Protein AF-A0A1I7FXL2-F1 (afdb_monomer_lite)

Foldseek 3Di:
DDKDWDDVVCLVPDPPNPVQPDPPDPTDMDDDDDDDPVNVVVVVVCPDPVNVVVVVCVVVVVVVVVCCCPVLVLVDQPDDDDVSNVVSVVPSD

pLDDT: mean 89.82, std 6.06, range [68.19, 97.69]

Structure (mmCIF, N/CA/C/O backbone):
data_AF-A0A1I7FXL2-F1
#
_entry.id   AF-A0A1I7FXL2-F1
#
loop_
_atom_site.group_PDB
_atom_site.id
_atom_site.type_symbol
_atom_site.label_atom_id
_atom_site.label_alt_id
_atom_site.label_comp_id
_atom_site.label_asym_id
_atom_site.label_entity_id
_atom_site.label_seq_id
_atom_site.pdbx_PDB_ins_code
_atom_site.Cartn_x
_atom_site.Cartn_y
_atom_site.Cartn_z
_atom_site.occupancy
_atom_site.B_iso_or_equiv
_atom_site.auth_seq_id
_atom_site.auth_comp_id
_atom_site.auth_asym_id
_atom_site.auth_atom_id
_atom_site.pdbx_PDB_model_num
ATOM 1 N N . MET A 1 1 ? -0.136 -9.425 18.454 1.00 71.25 1 MET A N 1
ATOM 2 C CA . MET A 1 1 ? -1.587 -9.163 18.557 1.00 71.25 1 MET A CA 1
ATOM 3 C C . MET A 1 1 ? -1.981 -9.946 19.764 1.00 71.25 1 MET A C 1
ATOM 5 O O . MET A 1 1 ? -1.940 -11.170 19.718 1.00 71.25 1 MET A O 1
ATOM 9 N N . ASP A 1 2 ? -2.243 -9.234 20.843 1.00 81.75 2 ASP A N 1
ATOM 10 C CA . ASP A 1 2 ? -2.263 -9.854 22.154 1.00 81.75 2 ASP A CA 1
ATOM 11 C C . ASP A 1 2 ? -3.721 -9.913 22.569 1.00 81.75 2 ASP A C 1
ATOM 13 O O . ASP A 1 2 ? -4.436 -8.909 22.515 1.00 81.75 2 ASP A O 1
ATOM 17 N N . THR A 1 3 ? -4.187 -11.122 22.862 1.00 88.88 3 THR A N 1
ATOM 18 C CA . THR A 1 3 ? -5.586 -11.378 23.194 1.00 88.88 3 THR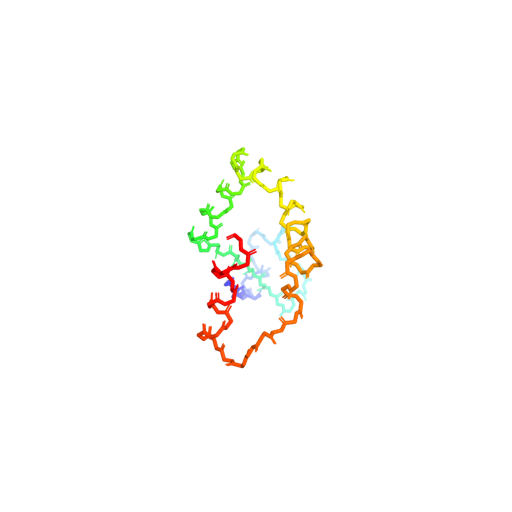 A CA 1
ATOM 19 C C . THR A 1 3 ? -5.672 -11.778 24.651 1.00 88.88 3 THR A C 1
ATOM 21 O O . THR A 1 3 ? -5.109 -12.789 25.062 1.00 88.88 3 THR A O 1
ATOM 24 N N . TYR A 1 4 ? -6.385 -10.969 25.421 1.00 89.00 4 TYR A N 1
ATOM 25 C CA . TYR A 1 4 ? -6.618 -11.174 26.839 1.00 89.00 4 TYR A CA 1
ATOM 26 C C . TYR A 1 4 ? -7.973 -11.840 27.033 1.00 89.00 4 TYR A C 1
ATOM 28 O O . TYR A 1 4 ? -8.963 -11.436 26.420 1.00 89.00 4 TYR A O 1
ATOM 36 N N . TYR A 1 5 ? -8.010 -12.847 27.899 1.00 91.06 5 TYR A N 1
ATOM 37 C CA . TYR A 1 5 ? -9.212 -13.600 28.236 1.00 91.06 5 TYR A CA 1
ATOM 38 C C . TYR A 1 5 ? -9.677 -13.190 29.628 1.00 91.06 5 TYR A C 1
ATOM 40 O O . TYR A 1 5 ? -8.872 -13.087 30.552 1.00 91.06 5 TYR A O 1
ATOM 48 N N . PHE A 1 6 ? -10.975 -12.948 29.770 1.00 90.50 6 PHE A N 1
ATOM 49 C CA . PHE A 1 6 ? -11.572 -12.520 31.028 1.00 90.50 6 PHE A CA 1
ATOM 50 C C . PHE A 1 6 ? -12.362 -13.661 31.659 1.00 90.50 6 PHE A C 1
ATOM 52 O O . PHE A 1 6 ? -13.103 -14.371 30.979 1.00 90.50 6 PHE A O 1
ATOM 59 N N . ASP A 1 7 ? -12.232 -13.793 32.978 1.00 91.19 7 ASP A N 1
ATOM 60 C CA . ASP A 1 7 ? -13.035 -14.717 33.773 1.00 91.19 7 ASP A CA 1
ATOM 61 C C . ASP A 1 7 ? -14.493 -14.241 33.813 1.00 91.19 7 ASP A C 1
ATOM 63 O O . ASP A 1 7 ? -14.810 -13.143 34.284 1.00 91.19 7 ASP A O 1
ATOM 67 N N . ILE A 1 8 ? -15.385 -15.083 33.305 1.00 92.06 8 ILE A N 1
ATOM 68 C CA . ILE A 1 8 ? -16.811 -14.793 33.167 1.00 92.06 8 ILE A CA 1
ATOM 69 C C . ILE A 1 8 ? -17.482 -14.682 34.527 1.00 92.06 8 ILE A C 1
ATOM 71 O O . ILE A 1 8 ? -18.319 -13.801 34.699 1.00 92.06 8 ILE A O 1
ATOM 75 N N . ASN A 1 9 ? -17.079 -15.506 35.498 1.00 90.38 9 ASN A N 1
ATOM 76 C CA . ASN A 1 9 ? -17.667 -15.489 36.838 1.00 90.38 9 ASN A CA 1
ATOM 77 C C . ASN A 1 9 ? -17.406 -14.149 37.528 1.00 90.38 9 ASN A C 1
ATOM 79 O O . ASN A 1 9 ? -18.234 -13.650 38.284 1.00 90.38 9 ASN A O 1
ATOM 83 N N . ARG A 1 10 ? -16.257 -13.531 37.229 1.00 90.94 10 ARG A N 1
ATOM 84 C CA . ARG A 1 10 ? -15.933 -12.175 37.685 1.00 90.94 10 ARG A CA 1
ATOM 85 C C . ARG A 1 10 ? -16.666 -11.111 36.872 1.00 90.94 10 ARG A C 1
ATOM 87 O O . ARG A 1 10 ? -17.087 -10.105 37.432 1.00 90.94 10 ARG A O 1
ATOM 94 N N . CYS A 1 11 ? -16.838 -11.315 35.565 1.00 90.19 11 CYS A N 1
ATOM 95 C CA . CYS A 1 11 ? -17.554 -10.370 34.705 1.00 90.19 11 CYS A CA 1
ATOM 96 C C . CYS A 1 11 ? -19.055 -10.287 35.018 1.00 90.19 11 CYS A C 1
ATOM 98 O O . CYS A 1 11 ? -19.620 -9.200 34.925 1.00 90.19 11 CYS A O 1
ATOM 100 N N . SER A 1 12 ? -19.692 -11.397 35.395 1.00 88.69 12 SER A N 1
ATOM 101 C CA . SER A 1 12 ? -21.135 -11.463 35.653 1.00 88.69 12 SER A CA 1
ATOM 102 C C . SER A 1 12 ? -21.564 -10.689 36.902 1.00 88.69 12 SER A C 1
ATOM 104 O O . SER A 1 12 ? -22.669 -10.152 36.936 1.00 88.69 12 SER A O 1
ATOM 106 N N . ILE A 1 13 ? -20.688 -10.599 37.909 1.00 91.56 13 ILE A N 1
ATOM 107 C CA . ILE A 1 13 ? -20.913 -9.833 39.149 1.00 91.56 13 ILE A CA 1
ATOM 108 C C . ILE A 1 13 ? -20.261 -8.443 39.125 1.00 91.56 13 ILE A C 1
ATOM 110 O O . ILE A 1 13 ? -20.296 -7.719 40.116 1.00 91.56 13 ILE A O 1
ATOM 114 N N . CYS A 1 14 ? -19.624 -8.071 38.013 1.00 90.06 14 CYS A N 1
ATOM 115 C CA . CYS A 1 14 ? -18.889 -6.820 37.910 1.00 90.06 14 CYS A CA 1
ATOM 116 C C . CYS A 1 14 ? -19.851 -5.615 37.964 1.00 90.06 14 CYS A C 1
ATOM 118 O O . CYS A 1 14 ? -20.811 -5.584 37.189 1.00 90.06 14 CYS A O 1
ATOM 120 N N . PRO A 1 15 ? -19.572 -4.576 38.777 1.00 92.38 15 PRO A N 1
ATOM 121 C CA . PRO A 1 15 ? -20.380 -3.351 38.809 1.00 92.38 15 PRO A CA 1
ATOM 122 C C . PRO A 1 15 ? -20.494 -2.645 37.450 1.00 92.38 15 PRO A C 1
ATOM 124 O O . PRO A 1 15 ? -21.451 -1.927 37.202 1.00 92.38 15 PRO A O 1
ATOM 127 N N . GLN A 1 16 ? -19.529 -2.866 36.552 1.00 89.19 16 GLN A N 1
ATOM 128 C CA . GLN A 1 16 ? -19.471 -2.279 35.207 1.00 89.19 16 GLN A CA 1
ATOM 129 C C . GLN A 1 16 ? -20.071 -3.199 34.123 1.00 89.19 16 GLN A C 1
ATOM 131 O O . GLN A 1 16 ? -19.759 -3.061 32.937 1.00 89.19 16 GLN A O 1
ATOM 136 N N . LYS A 1 17 ? -20.886 -4.196 34.500 1.00 89.44 17 LYS A N 1
ATOM 137 C CA . LYS A 1 17 ? -21.399 -5.193 33.546 1.00 89.44 17 LYS A CA 1
ATOM 138 C C . LYS A 1 17 ? -22.284 -4.593 32.448 1.00 89.44 17 LYS A C 1
ATOM 140 O O . LYS A 1 17 ? -22.174 -5.050 31.313 1.00 89.44 17 LYS A O 1
ATOM 145 N N . GLU A 1 18 ? -23.062 -3.547 32.750 1.00 85.50 18 GLU A N 1
ATOM 146 C CA . GLU A 1 18 ? -24.123 -2.993 31.881 1.00 85.50 18 GLU A CA 1
ATOM 147 C C . GLU A 1 18 ? -23.660 -2.423 30.528 1.00 85.50 18 GLU A C 1
ATOM 149 O O . GLU A 1 18 ? -24.486 -2.198 29.652 1.00 85.50 18 GLU A O 1
ATOM 154 N N . GLY A 1 19 ? -22.358 -2.254 30.293 1.00 86.25 19 GLY A N 1
ATOM 155 C CA . GLY A 1 19 ? -21.820 -1.869 28.978 1.00 86.25 19 GLY A CA 1
ATOM 156 C C . GLY A 1 19 ? -20.696 -2.770 28.472 1.00 86.25 19 GLY A C 1
ATOM 157 O O . GLY A 1 19 ? -20.089 -2.494 27.441 1.00 86.25 19 GLY A O 1
ATOM 158 N N . CYS A 1 20 ? -20.364 -3.824 29.216 1.00 88.69 20 CYS A N 1
ATOM 159 C CA . CYS A 1 20 ? -19.128 -4.567 29.007 1.00 88.69 20 CYS A CA 1
ATOM 160 C C . CYS A 1 20 ? -19.357 -6.076 28.906 1.00 88.69 20 CYS A C 1
ATOM 162 O O . CYS A 1 20 ? -18.654 -6.759 28.161 1.00 88.69 20 CYS A O 1
ATOM 164 N N . TYR A 1 21 ? -20.272 -6.640 29.691 1.00 89.44 21 TYR A N 1
ATOM 165 C CA . TYR A 1 21 ? -20.553 -8.072 29.710 1.00 89.44 21 TYR A CA 1
ATOM 166 C C . TYR A 1 21 ? -21.949 -8.329 29.149 1.00 89.44 21 TYR A C 1
ATOM 168 O O . TYR A 1 21 ? -22.909 -7.677 29.540 1.00 89.44 21 TYR A O 1
ATOM 176 N N . LYS A 1 22 ? -22.055 -9.280 28.219 1.00 89.25 22 LYS A N 1
ATOM 177 C CA . LYS A 1 22 ? -23.343 -9.728 27.692 1.00 89.25 22 LYS A CA 1
ATOM 178 C C . LYS A 1 22 ? -23.841 -10.884 28.555 1.00 89.25 22 LYS A C 1
ATOM 180 O O . LYS A 1 22 ? -23.138 -11.888 28.675 1.00 89.25 22 LYS A O 1
ATOM 185 N N . ASP A 1 23 ? -25.034 -10.751 29.128 1.00 88.19 23 ASP A N 1
ATOM 186 C CA . ASP A 1 23 ? -25.616 -11.790 29.979 1.00 88.19 23 ASP A CA 1
ATOM 187 C C . ASP A 1 23 ? -25.723 -13.128 29.225 1.00 88.19 23 ASP A C 1
ATOM 189 O O . ASP A 1 23 ? -26.170 -13.193 28.077 1.00 88.19 23 ASP A O 1
ATOM 193 N N . GLY A 1 24 ? -25.237 -14.198 29.860 1.00 86.50 24 GLY A N 1
ATOM 194 C CA . GLY A 1 24 ? -25.142 -15.538 29.269 1.00 86.50 24 GLY A CA 1
ATOM 195 C C . GLY A 1 24 ? -23.921 -15.789 28.368 1.00 86.50 24 GLY A C 1
ATOM 196 O O . GLY A 1 24 ? -23.825 -16.863 27.769 1.00 86.50 24 GLY A O 1
ATOM 197 N N . ALA A 1 25 ? -22.977 -14.849 28.243 1.00 88.56 25 ALA A N 1
ATOM 198 C CA . ALA A 1 25 ? -21.778 -15.055 27.430 1.00 88.56 25 ALA A CA 1
ATOM 199 C C . ALA A 1 25 ? -20.841 -16.131 28.016 1.00 88.56 25 ALA A C 1
ATOM 201 O O . ALA A 1 25 ? -20.406 -16.045 29.160 1.00 88.56 25 ALA A O 1
ATOM 202 N N . LYS A 1 26 ? -20.469 -17.116 27.184 1.00 89.38 26 LYS A N 1
ATOM 203 C CA . LYS A 1 26 ? -19.565 -18.234 27.537 1.00 89.38 26 LYS A CA 1
ATOM 204 C C . LYS A 1 26 ? -18.075 -17.913 27.431 1.00 89.38 26 LYS A C 1
ATOM 206 O O . LYS A 1 26 ? -17.248 -18.757 27.753 1.00 89.38 26 LYS A O 1
ATOM 211 N N . SER A 1 27 ? -17.725 -16.729 26.946 1.00 89.31 27 SER A N 1
ATOM 212 C CA . SER A 1 27 ? -16.344 -16.270 26.822 1.00 89.31 27 SER A CA 1
ATOM 213 C C . SER A 1 27 ? -16.322 -14.766 26.645 1.00 89.31 27 SER A C 1
ATOM 215 O O . SER A 1 27 ? -17.224 -14.196 26.026 1.00 89.31 27 SER A O 1
ATOM 217 N N . LYS A 1 28 ? -15.255 -14.131 27.121 1.00 88.69 28 LYS A N 1
ATOM 218 C CA . LYS A 1 28 ? -14.991 -12.725 26.854 1.00 88.69 28 LYS A CA 1
ATOM 219 C C . LYS A 1 28 ? -13.510 -12.514 26.597 1.00 88.69 28 LYS A C 1
ATOM 221 O O . LYS A 1 28 ? -12.672 -12.886 27.416 1.00 88.69 28 LYS A O 1
ATOM 226 N N . THR A 1 29 ? -13.214 -11.899 25.461 1.00 90.19 29 THR A N 1
ATOM 227 C CA . THR A 1 29 ? -11.852 -11.624 25.012 1.00 90.19 29 THR A CA 1
ATOM 228 C C . THR A 1 29 ? -11.707 -10.178 24.591 1.00 90.19 29 THR A C 1
ATOM 230 O O . THR A 1 29 ? -12.637 -9.588 24.044 1.00 90.19 29 THR A O 1
ATOM 233 N N . TYR A 1 30 ? -10.522 -9.625 24.806 1.00 86.94 30 TYR A N 1
ATOM 234 C CA . TYR A 1 30 ? -10.140 -8.317 24.297 1.00 86.94 30 TYR A CA 1
ATOM 235 C C . TYR A 1 30 ? -8.809 -8.440 23.570 1.00 86.94 30 TYR A C 1
ATOM 237 O O . TYR A 1 30 ? -7.815 -8.856 24.165 1.00 86.94 30 TYR A O 1
ATOM 245 N N . SER A 1 31 ? -8.795 -8.102 22.285 1.00 86.94 31 SER A N 1
ATOM 246 C CA . SER A 1 31 ? -7.590 -8.167 21.464 1.00 86.94 31 SER A CA 1
ATOM 247 C C . SER A 1 31 ? -7.045 -6.769 21.228 1.00 86.94 31 SER A C 1
ATOM 249 O O . SER A 1 31 ? -7.751 -5.89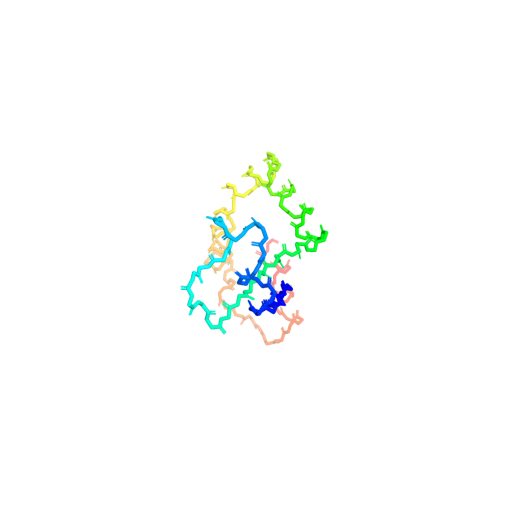6 20.725 1.00 86.94 31 SER A O 1
ATOM 251 N N . VAL A 1 32 ? -5.770 -6.570 21.553 1.00 84.38 32 VAL A N 1
ATOM 252 C CA . VAL A 1 32 ? -5.058 -5.320 21.296 1.00 84.38 32 VAL A CA 1
ATOM 253 C C . VAL A 1 32 ? -4.004 -5.559 20.228 1.00 84.38 32 VAL A C 1
ATOM 255 O O . VAL A 1 32 ? -3.135 -6.431 20.335 1.00 84.38 32 VAL A O 1
ATOM 258 N N . THR A 1 33 ? -4.055 -4.745 19.180 1.00 80.62 33 THR A N 1
ATOM 259 C CA . THR A 1 33 ? -3.014 -4.724 18.155 1.00 80.62 33 THR A CA 1
ATOM 260 C C . THR A 1 33 ? -1.981 -3.674 18.533 1.00 80.62 33 THR A C 1
ATOM 262 O O . THR A 1 33 ? -2.098 -2.504 18.165 1.00 80.62 33 THR A O 1
ATOM 265 N N . ILE A 1 34 ? -0.946 -4.086 19.267 1.00 74.25 34 ILE A N 1
ATOM 266 C CA . ILE A 1 34 ? 0.216 -3.232 19.513 1.00 74.25 34 ILE A CA 1
ATOM 267 C C . ILE A 1 34 ? 1.018 -3.157 18.210 1.00 74.25 34 ILE A C 1
ATOM 269 O O . ILE A 1 34 ? 1.695 -4.106 17.811 1.00 74.25 34 ILE A O 1
ATOM 273 N N . LYS A 1 35 ? 0.908 -2.033 17.497 1.00 71.69 35 LYS A N 1
ATOM 274 C CA . LYS A 1 35 ? 1.741 -1.777 16.317 1.00 71.69 35 LYS A CA 1
ATOM 275 C C . LYS A 1 35 ? 3.191 -1.589 16.769 1.00 71.69 35 LYS A C 1
ATOM 277 O O . LYS A 1 35 ? 3.463 -0.687 17.561 1.00 71.69 35 LYS A O 1
ATOM 282 N N . SER A 1 36 ? 4.101 -2.408 16.234 1.00 76.81 36 SER A N 1
ATOM 283 C CA . SER A 1 36 ? 5.552 -2.192 16.343 1.00 76.81 36 SER A CA 1
ATOM 284 C C . SER A 1 36 ? 5.914 -0.746 15.987 1.00 76.81 36 SER A C 1
ATOM 286 O O . SER A 1 36 ? 5.275 -0.139 15.123 1.00 76.81 36 SER A O 1
ATOM 288 N N . ASN A 1 37 ? 6.955 -0.201 16.619 1.00 74.06 37 ASN A N 1
ATOM 289 C CA . ASN A 1 37 ? 7.449 1.146 16.327 1.00 74.06 37 ASN A CA 1
ATOM 290 C C . ASN A 1 37 ? 7.795 1.332 14.839 1.00 74.06 37 ASN A C 1
ATOM 292 O O . ASN A 1 37 ? 7.539 2.402 14.296 1.00 74.06 37 ASN A O 1
ATOM 296 N N . ILE A 1 38 ? 8.252 0.276 14.156 1.00 74.81 38 ILE A N 1
ATOM 297 C CA . ILE A 1 38 ? 8.502 0.279 12.703 1.00 74.81 38 ILE A CA 1
ATOM 298 C C . ILE A 1 38 ? 7.211 0.549 11.916 1.00 74.81 38 ILE A C 1
ATOM 300 O O . ILE A 1 38 ? 7.194 1.330 10.971 1.00 74.81 38 ILE A O 1
ATOM 304 N N . HIS A 1 39 ? 6.091 -0.051 12.326 1.00 81.25 39 HIS A N 1
ATOM 305 C CA . HIS A 1 39 ? 4.807 0.198 11.672 1.00 81.25 39 HIS A CA 1
ATOM 306 C C . HIS A 1 39 ? 4.310 1.624 11.925 1.00 81.25 39 HIS A C 1
ATOM 308 O O . HIS A 1 39 ? 3.631 2.186 11.071 1.00 81.25 39 HIS A O 1
ATOM 314 N N . LYS A 1 40 ? 4.634 2.228 13.077 1.00 85.62 40 LYS A N 1
ATOM 315 C CA . LYS A 1 40 ? 4.286 3.629 13.356 1.00 85.62 40 LYS A CA 1
ATOM 316 C C . LYS A 1 40 ? 5.086 4.585 12.470 1.00 85.62 40 LYS A C 1
ATOM 318 O O . LYS A 1 40 ? 4.471 5.406 11.796 1.00 85.62 40 LYS A O 1
ATOM 323 N N . SER A 1 41 ? 6.408 4.415 12.391 1.00 87.75 41 SER A N 1
ATOM 324 C CA . SER A 1 41 ? 7.262 5.255 11.541 1.00 87.75 41 SER A CA 1
ATOM 325 C C . SER A 1 41 ? 6.918 5.114 10.056 1.00 87.75 41 SER A C 1
ATOM 327 O O . SER A 1 41 ? 6.858 6.110 9.341 1.00 87.75 41 SER A O 1
ATOM 329 N N . GLN A 1 42 ? 6.595 3.903 9.591 1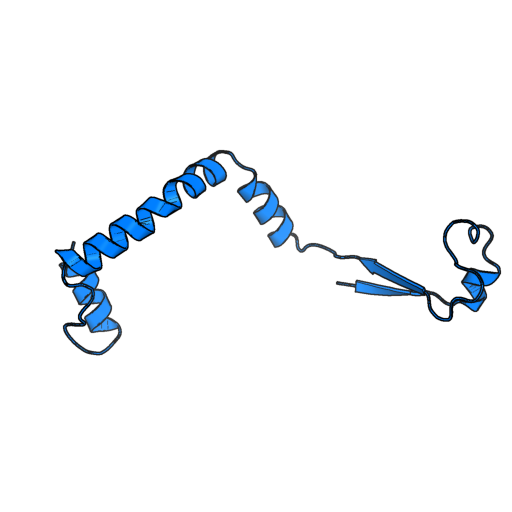.00 89.94 42 GLN A N 1
ATOM 330 C CA . GLN A 1 42 ? 6.127 3.682 8.222 1.00 89.94 42 GLN A CA 1
ATOM 331 C C . GLN A 1 42 ? 4.805 4.412 7.939 1.00 89.94 42 GLN A C 1
ATOM 333 O O . GLN A 1 42 ? 4.666 5.032 6.887 1.00 89.94 42 GLN A O 1
ATOM 338 N N . ILE A 1 43 ? 3.840 4.367 8.867 1.00 90.62 43 ILE A N 1
ATOM 339 C CA . ILE A 1 43 ? 2.559 5.080 8.725 1.00 90.62 43 ILE A CA 1
ATOM 340 C C . ILE A 1 43 ? 2.782 6.593 8.659 1.00 90.62 43 ILE A C 1
ATOM 342 O O . ILE A 1 43 ? 2.141 7.269 7.858 1.00 90.62 43 ILE A O 1
ATOM 346 N N . GLU A 1 44 ? 3.667 7.135 9.492 1.00 93.62 44 GLU A N 1
ATOM 347 C CA . GLU A 1 44 ? 3.999 8.563 9.482 1.00 93.62 44 GLU A CA 1
ATOM 348 C C . GLU A 1 44 ? 4.699 8.968 8.186 1.00 93.62 44 GLU A C 1
ATOM 350 O O . GLU A 1 44 ? 4.287 9.933 7.545 1.00 93.62 44 GLU A O 1
ATOM 355 N N . PHE A 1 45 ? 5.677 8.182 7.731 1.00 94.25 45 PHE A N 1
ATOM 356 C CA . PHE A 1 45 ? 6.362 8.427 6.466 1.00 94.25 45 PHE A CA 1
ATOM 357 C C . PHE A 1 45 ? 5.402 8.404 5.269 1.00 94.25 45 PHE A C 1
ATOM 359 O O . PHE A 1 45 ? 5.447 9.299 4.426 1.00 94.25 45 PHE A O 1
ATOM 366 N N . GLN A 1 46 ? 4.472 7.445 5.215 1.00 94.19 46 GLN A N 1
ATOM 367 C CA . GLN A 1 46 ? 3.479 7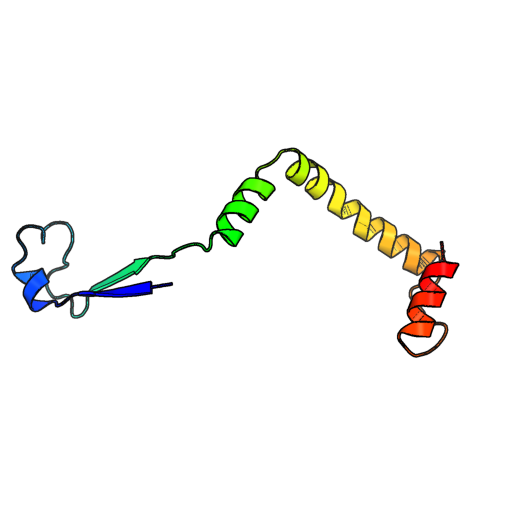.361 4.135 1.00 94.19 46 GLN A CA 1
ATOM 368 C C . GLN A 1 46 ? 2.502 8.546 4.103 1.00 94.19 46 GLN A C 1
ATOM 370 O O . GLN A 1 46 ? 1.904 8.822 3.062 1.00 94.19 46 GLN A O 1
ATOM 375 N N . LYS A 1 47 ? 2.332 9.262 5.221 1.00 95.50 47 LYS A N 1
ATOM 376 C CA . LYS A 1 47 ? 1.509 10.478 5.276 1.00 95.50 47 LYS A CA 1
ATOM 377 C C . LYS A 1 47 ? 2.222 11.713 4.729 1.00 95.50 47 LYS A C 1
ATOM 379 O O . LYS A 1 47 ? 1.532 12.692 4.446 1.00 95.50 47 LYS A O 1
ATOM 384 N N . THR A 1 48 ? 3.549 11.684 4.590 1.00 97.69 48 THR A N 1
ATOM 385 C CA . THR A 1 48 ? 4.324 12.821 4.073 1.00 97.69 48 THR A CA 1
ATOM 386 C C . THR A 1 48 ? 3.935 13.149 2.632 1.00 97.69 48 THR A C 1
ATOM 388 O O . THR A 1 48 ? 3.637 12.254 1.837 1.00 97.69 48 THR A O 1
ATOM 391 N N . GLU A 1 49 ? 3.965 14.434 2.273 1.00 97.25 49 GLU A N 1
ATOM 392 C CA . GLU A 1 49 ? 3.691 14.858 0.893 1.00 97.25 49 GLU A CA 1
ATOM 393 C C . GLU A 1 49 ? 4.728 14.298 -0.083 1.00 97.25 49 GLU A C 1
ATOM 395 O O . GLU A 1 49 ? 4.351 13.794 -1.136 1.00 97.25 49 GLU A O 1
ATOM 400 N N . TYR A 1 50 ? 6.001 14.233 0.324 1.00 96.69 50 TYR A N 1
ATOM 401 C CA . TYR A 1 50 ? 7.062 13.577 -0.446 1.00 96.69 50 TYR A CA 1
ATOM 402 C C . TYR A 1 50 ? 6.675 12.153 -0.878 1.00 96.69 50 TYR A C 1
ATOM 404 O O . TYR A 1 50 ? 6.769 11.808 -2.058 1.00 96.69 50 TYR A O 1
ATOM 412 N N . PHE A 1 51 ? 6.207 11.321 0.062 1.00 96.62 51 PHE A N 1
ATOM 413 C CA . PHE A 1 51 ? 5.806 9.953 -0.259 1.00 96.62 51 PHE A CA 1
ATOM 414 C C . PHE A 1 51 ? 4.589 9.924 -1.187 1.00 96.62 51 PHE A C 1
ATOM 416 O O . PHE A 1 51 ? 4.566 9.152 -2.145 1.00 96.62 51 PHE A O 1
ATOM 423 N N . LYS A 1 52 ? 3.579 10.766 -0.934 1.00 96.56 52 LYS A N 1
ATOM 424 C CA . LYS A 1 52 ? 2.371 10.828 -1.769 1.00 96.56 52 LYS A CA 1
ATOM 425 C C . LYS A 1 52 ? 2.689 11.266 -3.196 1.00 96.56 52 LYS A C 1
ATOM 427 O O . LYS A 1 52 ? 2.177 10.659 -4.135 1.00 96.56 52 LYS A O 1
ATOM 432 N N . GLU A 1 53 ? 3.534 12.277 -3.370 1.00 96.25 53 GLU A N 1
ATOM 433 C CA . GLU A 1 53 ? 3.989 12.738 -4.682 1.00 96.25 53 GLU A CA 1
ATOM 434 C C . GLU A 1 53 ? 4.763 11.642 -5.408 1.00 96.25 53 GLU A C 1
ATOM 436 O O . GLU A 1 53 ? 4.396 11.280 -6.525 1.00 96.25 53 GLU A O 1
ATOM 441 N N . LYS A 1 54 ? 5.753 11.022 -4.756 1.00 95.00 54 LYS A N 1
ATOM 442 C CA . LYS A 1 54 ? 6.508 9.909 -5.350 1.00 95.00 54 LYS A CA 1
ATOM 443 C C . LYS A 1 54 ? 5.630 8.710 -5.694 1.00 95.00 54 LYS A C 1
ATOM 445 O O . LYS A 1 54 ? 5.818 8.091 -6.740 1.00 95.00 54 LYS A O 1
ATOM 450 N N . SER A 1 55 ? 4.634 8.407 -4.864 1.00 94.88 55 SER A N 1
ATOM 451 C CA . SER A 1 55 ? 3.672 7.331 -5.113 1.00 94.88 55 SER A CA 1
ATOM 452 C C . SER A 1 55 ? 2.848 7.579 -6.382 1.00 94.88 55 SER A C 1
ATOM 454 O O . SER A 1 55 ? 2.639 6.653 -7.169 1.00 94.88 55 SER A O 1
ATOM 456 N N . LYS A 1 56 ? 2.457 8.836 -6.655 1.00 95.38 56 LYS A N 1
ATOM 457 C CA . LYS A 1 56 ? 1.773 9.208 -7.908 1.00 95.38 56 LYS A CA 1
ATOM 458 C C . LYS A 1 56 ? 2.642 8.963 -9.139 1.00 95.38 56 LYS A C 1
ATOM 460 O O . LYS A 1 56 ? 2.100 8.690 -10.200 1.00 95.38 56 LYS A O 1
ATOM 465 N N . GLU A 1 57 ? 3.967 9.022 -9.024 1.00 95.75 57 GLU A N 1
ATOM 466 C CA . GLU A 1 57 ? 4.883 8.771 -10.144 1.00 95.75 57 GLU A CA 1
ATOM 467 C C . GLU A 1 57 ? 5.109 7.279 -10.433 1.00 95.75 57 GLU A C 1
ATOM 469 O O . GLU A 1 57 ? 5.708 6.943 -11.453 1.00 95.75 57 GLU A O 1
ATOM 474 N N . ARG A 1 58 ? 4.624 6.365 -9.579 1.00 95.00 58 ARG A N 1
ATOM 475 C CA . ARG A 1 58 ? 4.916 4.923 -9.669 1.00 95.00 58 ARG A CA 1
ATOM 476 C C . ARG A 1 58 ? 4.523 4.298 -11.010 1.00 95.00 58 ARG A C 1
ATOM 478 O O . ARG A 1 58 ? 5.184 3.363 -11.449 1.00 95.00 58 ARG A O 1
ATOM 485 N N . TYR A 1 59 ? 3.493 4.811 -11.686 1.00 94.00 59 TYR A N 1
ATOM 486 C CA . TYR A 1 59 ? 3.095 4.309 -13.009 1.00 94.00 59 TYR A CA 1
ATOM 487 C C . TYR A 1 59 ? 4.213 4.453 -14.058 1.00 94.00 59 TYR A C 1
ATOM 489 O O . TYR A 1 59 ? 4.288 3.647 -14.984 1.00 94.00 59 TYR A O 1
ATOM 497 N N . LYS A 1 60 ? 5.120 5.431 -13.895 1.00 95.88 60 LYS A N 1
ATOM 498 C CA . LYS A 1 60 ? 6.269 5.641 -14.790 1.00 95.88 60 LYS A CA 1
ATOM 499 C C . LYS A 1 60 ? 7.222 4.441 -14.787 1.00 95.88 60 LYS A C 1
ATOM 501 O O . LYS A 1 60 ? 7.879 4.194 -15.793 1.00 95.88 60 LYS A O 1
ATOM 506 N N . ILE A 1 61 ? 7.273 3.678 -13.690 1.00 95.19 61 ILE A N 1
ATOM 507 C CA . ILE A 1 61 ? 8.099 2.466 -13.580 1.00 95.19 61 ILE A CA 1
ATOM 508 C C . ILE A 1 61 ? 7.632 1.417 -14.590 1.00 95.19 61 ILE A C 1
ATOM 510 O O . ILE A 1 61 ? 8.457 0.848 -15.297 1.00 95.19 61 ILE A O 1
ATOM 514 N N . GLU A 1 62 ? 6.320 1.195 -14.705 1.00 93.00 62 GLU A N 1
ATOM 515 C CA . GLU A 1 62 ? 5.781 0.215 -15.653 1.00 93.00 62 GLU A CA 1
ATOM 516 C C . GLU A 1 62 ? 6.043 0.642 -17.100 1.00 93.00 62 GLU A C 1
ATOM 518 O O . GLU A 1 62 ? 6.471 -0.167 -17.923 1.00 93.00 62 GLU A O 1
ATOM 523 N N . ALA A 1 63 ? 5.888 1.937 -17.394 1.00 95.69 63 ALA A N 1
ATOM 524 C CA . ALA A 1 63 ? 6.226 2.487 -18.702 1.00 95.69 63 ALA A CA 1
ATOM 525 C C . ALA A 1 63 ? 7.712 2.275 -19.046 1.00 95.69 63 ALA A C 1
ATOM 527 O O . ALA A 1 63 ? 8.022 1.803 -20.141 1.00 95.69 63 ALA A O 1
ATOM 528 N N . LYS A 1 64 ? 8.630 2.548 -18.105 1.00 94.31 64 LYS A N 1
ATOM 529 C CA . LYS A 1 64 ? 10.068 2.347 -18.331 1.00 94.31 64 LYS A CA 1
ATOM 530 C C . LYS A 1 64 ? 10.436 0.868 -18.453 1.00 94.31 64 LYS A C 1
ATOM 532 O O . LYS A 1 64 ? 11.253 0.517 -19.296 1.00 94.31 64 LYS A O 1
ATOM 537 N N . ASN A 1 65 ? 9.812 -0.012 -17.671 1.00 93.62 65 ASN A N 1
ATOM 538 C CA . ASN A 1 65 ? 10.014 -1.458 -17.784 1.00 93.62 65 ASN A CA 1
ATOM 539 C C . ASN A 1 65 ? 9.539 -1.994 -19.138 1.00 93.62 65 ASN A C 1
ATOM 541 O O . ASN A 1 65 ? 10.203 -2.843 -19.728 1.00 93.62 65 ASN A O 1
ATOM 545 N N . SER A 1 66 ? 8.411 -1.490 -19.642 1.00 94.75 66 SER A N 1
ATOM 546 C CA . SER A 1 66 ? 7.929 -1.820 -20.982 1.00 94.75 66 SER A CA 1
ATOM 547 C C . SER A 1 66 ? 8.905 -1.340 -22.058 1.00 94.75 66 SER A C 1
ATOM 549 O O . SER A 1 66 ? 9.235 -2.097 -22.966 1.00 94.75 66 SER A O 1
ATOM 551 N N . GLU A 1 67 ? 9.436 -0.123 -21.936 1.00 94.19 67 GLU A N 1
ATOM 552 C CA . GLU A 1 67 ? 10.468 0.386 -22.843 1.00 94.19 67 GLU A CA 1
ATOM 553 C C . GLU A 1 67 ? 11.724 -0.500 -22.832 1.00 94.19 67 GLU A C 1
ATOM 555 O O . GLU A 1 67 ? 12.170 -0.922 -23.894 1.00 94.19 67 GLU A O 1
ATOM 560 N N . LEU A 1 68 ? 12.255 -0.840 -21.650 1.00 93.00 68 LEU A N 1
ATOM 561 C CA . LEU A 1 68 ? 13.427 -1.713 -21.505 1.00 93.00 68 LEU A CA 1
ATOM 562 C C . LEU A 1 68 ? 13.205 -3.073 -22.171 1.00 93.00 68 LEU A C 1
ATOM 564 O O . LEU A 1 68 ? 14.040 -3.528 -22.945 1.00 93.00 68 LEU A O 1
ATOM 568 N N . LYS A 1 69 ? 12.052 -3.700 -21.934 1.00 92.75 69 LYS A N 1
ATOM 569 C CA . LYS A 1 69 ? 11.718 -4.989 -22.547 1.00 92.75 69 LYS A CA 1
ATOM 570 C C . LYS A 1 69 ? 11.650 -4.900 -24.069 1.00 92.75 69 LYS A C 1
ATOM 572 O O . LYS A 1 69 ? 12.379 -5.611 -24.743 1.00 92.75 69 LYS A O 1
ATOM 577 N N . HIS A 1 70 ? 10.821 -4.005 -24.603 1.00 93.75 70 HIS A N 1
ATOM 578 C CA . HIS A 1 70 ? 10.494 -4.016 -26.031 1.00 93.75 70 HIS A CA 1
ATOM 579 C C . HIS A 1 70 ? 11.504 -3.263 -26.904 1.00 93.75 70 HIS A C 1
ATOM 581 O O . HIS A 1 70 ? 11.743 -3.665 -28.037 1.00 93.75 70 HIS A O 1
ATOM 587 N N . ARG A 1 71 ? 12.079 -2.152 -26.420 1.00 91.38 71 ARG A N 1
ATOM 588 C CA . ARG A 1 71 ? 13.047 -1.360 -27.201 1.00 91.38 71 ARG A CA 1
ATOM 589 C C . ARG A 1 71 ? 14.480 -1.824 -27.002 1.00 91.38 71 ARG A C 1
ATOM 591 O O . ARG A 1 71 ? 15.245 -1.804 -27.957 1.00 91.38 71 ARG A O 1
ATOM 598 N N . HIS A 1 72 ? 14.834 -2.229 -25.783 1.00 89.62 72 HIS A N 1
ATOM 599 C CA . HIS A 1 72 ? 16.198 -2.646 -25.448 1.00 89.62 72 HIS A CA 1
ATOM 600 C C . HIS A 1 72 ? 16.372 -4.175 -25.438 1.00 89.62 72 HIS A C 1
ATOM 602 O O . HIS A 1 72 ? 17.427 -4.663 -25.040 1.00 89.62 72 HIS A O 1
ATOM 608 N N . GLY A 1 73 ? 15.355 -4.937 -25.869 1.00 89.12 73 GLY A N 1
ATOM 609 C CA . GLY A 1 73 ? 15.409 -6.402 -25.970 1.00 89.12 73 GLY A CA 1
ATOM 610 C C . GLY A 1 73 ? 15.614 -7.099 -24.625 1.00 89.12 73 GLY A C 1
ATOM 611 O O . GLY A 1 73 ? 16.169 -8.193 -24.559 1.00 89.12 73 GLY A O 1
ATOM 612 N N . TYR A 1 74 ? 15.226 -6.439 -23.530 1.00 90.88 74 TYR A N 1
ATOM 613 C CA . TYR A 1 74 ? 15.426 -6.935 -22.169 1.00 90.88 74 TYR A CA 1
ATOM 614 C C . TYR A 1 74 ? 14.396 -7.998 -21.755 1.00 90.88 74 TYR A C 1
ATOM 616 O O . TYR A 1 74 ? 14.399 -8.479 -20.623 1.00 90.88 74 TYR A O 1
ATOM 624 N N . ASP A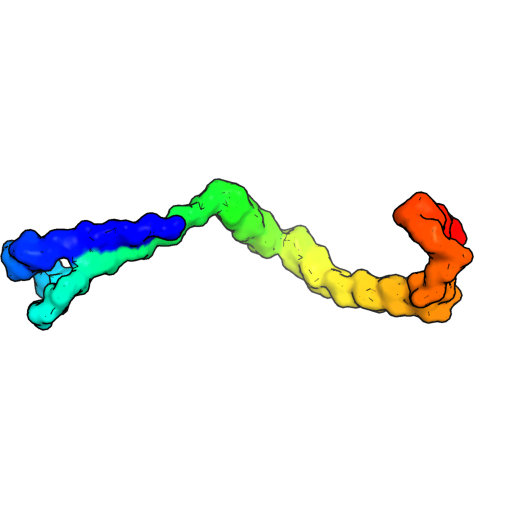 1 75 ? 13.478 -8.338 -22.657 1.00 91.69 75 ASP A N 1
ATOM 625 C CA . ASP A 1 75 ? 12.558 -9.464 -22.535 1.00 91.69 75 ASP A CA 1
ATOM 626 C C . ASP A 1 75 ? 13.229 -10.818 -22.822 1.00 91.69 75 ASP A C 1
ATOM 628 O O . ASP A 1 75 ? 12.722 -11.849 -22.374 1.00 91.69 75 ASP A O 1
ATOM 632 N N . ILE A 1 76 ? 14.385 -10.820 -23.495 1.00 91.88 76 ILE A N 1
ATOM 633 C CA . ILE A 1 76 ? 15.167 -12.016 -23.815 1.00 91.88 76 ILE A CA 1
ATOM 634 C C . ILE A 1 76 ? 16.489 -11.984 -23.047 1.00 91.88 76 ILE A C 1
ATOM 636 O O . ILE A 1 76 ? 17.237 -11.011 -23.091 1.00 91.88 76 ILE A O 1
ATOM 640 N N . ALA A 1 77 ? 16.813 -13.072 -22.349 1.00 92.19 77 ALA A N 1
ATOM 641 C CA . ALA A 1 77 ? 18.108 -13.215 -21.694 1.00 92.19 77 ALA A CA 1
ATOM 642 C C . ALA A 1 77 ? 19.188 -13.607 -22.715 1.00 92.19 77 ALA A C 1
ATOM 644 O O . ALA A 1 77 ? 19.059 -14.627 -23.391 1.00 92.19 77 ALA A O 1
ATOM 645 N N . SER A 1 78 ? 20.283 -12.847 -22.781 1.00 90.56 78 SER A N 1
ATOM 646 C CA . SER A 1 78 ? 21.415 -13.149 -23.672 1.00 90.56 78 SER A CA 1
ATOM 647 C C . SER A 1 78 ? 22.242 -14.348 -23.196 1.00 90.56 78 SER A C 1
ATOM 649 O O . SER A 1 78 ? 22.971 -14.952 -23.978 1.00 90.56 78 SER A O 1
ATOM 651 N N . SER A 1 79 ? 22.176 -14.676 -21.902 1.00 93.00 79 SER A N 1
ATOM 652 C CA . SER A 1 79 ? 22.860 -15.819 -21.291 1.00 93.00 79 SER A CA 1
ATOM 653 C C . SER A 1 79 ? 22.236 -16.169 -19.932 1.00 93.00 79 SER A C 1
ATOM 655 O O . SER A 1 79 ? 21.430 -15.416 -19.381 1.00 93.00 79 SER A O 1
ATOM 657 N N . SER A 1 80 ? 22.595 -17.328 -19.382 1.00 92.25 80 SER A N 1
ATOM 658 C CA . SER A 1 80 ? 22.109 -17.823 -18.093 1.00 92.25 80 SER A CA 1
ATOM 659 C C . SER A 1 80 ? 22.953 -17.333 -16.912 1.00 92.25 80 SER A C 1
ATOM 661 O O . SER A 1 80 ? 24.178 -17.253 -16.995 1.00 92.25 80 SER A O 1
ATOM 663 N N . GLY A 1 81 ? 22.303 -17.116 -15.766 1.00 94.88 81 GLY A N 1
ATOM 664 C CA . GLY A 1 81 ? 22.961 -16.828 -14.490 1.00 94.88 81 GLY A CA 1
ATOM 665 C C . GLY A 1 81 ? 22.945 -15.350 -14.089 1.00 94.88 81 GLY A C 1
ATOM 666 O O . GLY A 1 81 ? 22.900 -14.444 -14.918 1.00 94.88 81 GLY A O 1
ATOM 667 N N . LEU A 1 82 ? 23.001 -15.103 -12.775 1.00 94.00 82 LEU A N 1
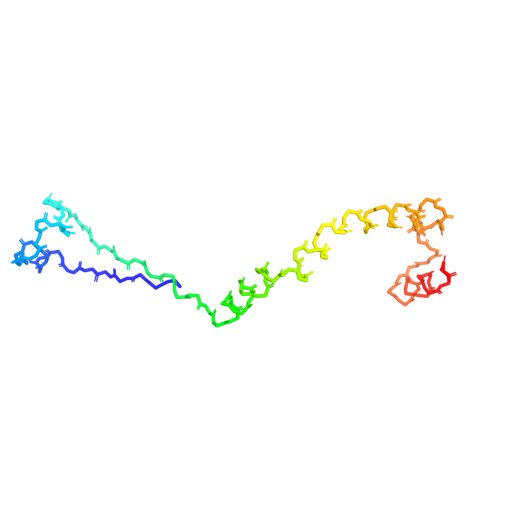ATOM 668 C CA . LEU A 1 82 ? 22.835 -13.766 -12.184 1.00 94.00 82 LEU A CA 1
ATOM 669 C C . LEU A 1 82 ? 23.886 -12.753 -12.655 1.00 94.00 82 LEU A C 1
ATOM 671 O O . LEU A 1 82 ? 23.577 -11.573 -12.792 1.00 94.00 82 LEU A O 1
ATOM 675 N N . ILE A 1 83 ? 25.126 -13.197 -12.880 1.00 94.94 83 ILE A N 1
ATOM 676 C CA . ILE A 1 83 ? 26.215 -12.319 -13.333 1.00 94.94 83 ILE A CA 1
ATOM 677 C C . ILE A 1 83 ? 25.930 -11.825 -14.753 1.00 94.94 83 ILE A C 1
ATOM 679 O O . ILE A 1 83 ? 25.973 -10.621 -14.995 1.00 94.94 83 ILE A O 1
ATOM 683 N N . ALA A 1 84 ? 25.570 -12.736 -15.659 1.00 93.12 84 ALA A N 1
ATOM 684 C CA . ALA A 1 84 ? 25.239 -12.397 -17.037 1.00 93.12 84 ALA A CA 1
ATOM 685 C C . ALA A 1 84 ? 24.016 -11.471 -17.119 1.00 93.12 84 ALA A C 1
ATOM 687 O O . ALA A 1 84 ? 24.057 -10.472 -17.828 1.00 93.12 84 ALA A O 1
ATOM 688 N N . MET A 1 85 ? 22.971 -11.733 -16.325 1.00 91.12 85 MET A N 1
ATOM 689 C CA . MET A 1 85 ? 21.789 -10.864 -16.251 1.00 91.12 85 MET A CA 1
ATOM 690 C C . MET A 1 85 ? 22.125 -9.453 -15.745 1.00 91.12 85 MET A C 1
ATOM 692 O O . MET A 1 85 ? 21.614 -8.471 -16.275 1.00 91.12 85 MET A O 1
ATOM 696 N N . LYS A 1 86 ? 23.010 -9.325 -14.745 1.00 92.69 86 LYS A N 1
ATOM 697 C CA . LYS A 1 86 ? 23.487 -8.010 -14.278 1.00 92.69 86 LYS A CA 1
ATOM 698 C C . LYS A 1 86 ? 24.270 -7.271 -15.363 1.00 92.69 86 LYS A C 1
ATOM 700 O O . LYS A 1 86 ? 24.070 -6.073 -15.531 1.00 92.69 86 LYS A O 1
ATOM 705 N N . MET A 1 87 ? 25.142 -7.975 -16.090 1.00 93.19 87 MET A N 1
ATOM 706 C CA . MET A 1 87 ? 25.910 -7.397 -17.199 1.00 93.19 87 MET A CA 1
ATOM 707 C C . MET A 1 87 ? 25.002 -6.944 -18.344 1.00 93.19 87 MET A C 1
ATOM 709 O O . MET A 1 87 ? 25.167 -5.832 -18.831 1.00 93.19 87 MET A O 1
ATOM 713 N N . GLN A 1 88 ? 24.008 -7.754 -18.726 1.00 91.12 88 GLN A N 1
ATOM 714 C CA . GLN A 1 88 ? 23.014 -7.377 -19.732 1.00 91.12 88 GLN A CA 1
ATOM 715 C C . GLN A 1 88 ? 22.308 -6.073 -19.332 1.00 91.12 88 GLN A C 1
ATOM 717 O O . GLN A 1 88 ? 22.158 -5.180 -20.159 1.00 91.12 88 GLN A O 1
ATOM 722 N N . GLY A 1 89 ? 21.935 -5.927 -18.056 1.00 90.88 89 GLY A N 1
ATOM 723 C CA . GLY A 1 89 ? 21.289 -4.713 -17.540 1.00 90.88 89 GLY A CA 1
ATOM 724 C C . GLY A 1 89 ? 22.166 -3.479 -17.565 1.00 90.88 89 GLY A C 1
ATOM 725 O O . GLY A 1 89 ? 21.679 -2.395 -17.864 1.00 90.88 89 GLY A O 1
ATOM 726 N N . ALA A 1 90 ? 23.456 -3.649 -17.282 1.00 90.31 90 ALA A N 1
ATOM 727 C CA . ALA A 1 90 ? 24.423 -2.561 -17.322 1.00 90.31 90 ALA A CA 1
ATOM 728 C C . ALA A 1 90 ? 24.729 -2.081 -18.751 1.00 90.31 90 ALA A C 1
ATOM 730 O O . ALA A 1 90 ? 25.119 -0.934 -18.918 1.00 90.31 90 ALA A O 1
ATOM 731 N N . LEU A 1 91 ? 24.575 -2.945 -19.760 1.00 88.12 91 LEU A N 1
ATOM 732 C CA . LEU A 1 91 ? 24.884 -2.631 -21.160 1.00 88.12 91 LEU A CA 1
ATOM 733 C C . LEU A 1 91 ? 23.674 -2.150 -21.976 1.00 88.12 91 LEU A C 1
ATOM 735 O O . LEU A 1 91 ? 23.855 -1.609 -23.061 1.00 88.12 91 LEU A O 1
ATOM 739 N N . ALA A 1 92 ? 22.451 -2.378 -21.497 1.00 79.38 92 ALA A N 1
ATOM 740 C CA . ALA A 1 92 ? 21.227 -2.068 -22.237 1.00 79.38 92 ALA A CA 1
ATOM 741 C C . ALA A 1 92 ? 20.803 -0.585 -22.180 1.00 79.38 92 ALA A C 1
ATOM 743 O O . ALA A 1 92 ? 19.892 -0.202 -22.919 1.00 79.38 92 ALA A O 1
ATOM 744 N N . ILE A 1 93 ? 21.414 0.226 -21.305 1.00 68.19 93 ILE A N 1
ATOM 745 C CA . ILE A 1 93 ? 21.030 1.616 -20.989 1.00 68.19 93 ILE A CA 1
ATOM 746 C C . ILE A 1 93 ? 22.172 2.573 -21.314 1.00 68.19 93 ILE A C 1
ATOM 748 O O . ILE A 1 93 ? 23.312 2.278 -20.896 1.00 68.19 93 ILE A O 1
#

Secondary structure (DSSP, 8-state):
-EEEEE-HHHHHT-TTGGGT--TT-S-EEEEE----HHHHHHHHHHHSHHHHHHHHTTHHHHHHHHHHHHHS-TTS-SSSSHHHHHHHHHH--

Sequence (93 aa):
MDTYYFDINRCSICPQKEGCYKDGAKSKTYSVTIKSNIHKSQIEFQKTEYFKEKSKERYKIEAKNSELKHRHGYDIASSSGLIAMKMQGALAI

Radius of gyration: 27.8 Å; chains: 1; bounding box: 52×33×66 Å